Protein AF-0000000079832049 (afdb_homodimer)

Solvent-accessible surface area (backbone atoms only — not comparable to full-atom values): 5920 Å² total; per-residue (Å²): 124,71,52,60,52,65,51,69,71,36,88,48,42,68,44,86,53,54,71,68,56,52,49,61,68,40,65,83,48,61,81,48,42,58,38,32,26,48,35,90,56,92,50,85,49,44,27,29,32,40,46,62,125,72,50,61,50,63,53,68,69,34,88,49,43,69,42,86,54,51,71,68,57,52,46,61,68,38,66,83,46,61,79,48,41,60,38,34,26,49,35,90,55,91,51,84,50,45,27,29,32,40,46,59

Secondary structure (DSSP, 8-state):
--TTHHHHT-TTEEES--HHHHHHHHTTS-TT-EEEEE-SS--TTEEEEEE-/--TTHHHHT-TTEEES--HHHHHHHHTTS-TT-EEEEE-SS--TTEEEEEE-

pLDDT: mean 87.53, std 13.81, range [34.75, 96.81]

Organism: NCBI:txid1841481

InterPro domains:
  IPR000980 SH2 domain [PF00017] (12-52)
  IPR000980 SH2 domain [PS50001] (12-52)
  IPR036860 SH2 domain superfamily [G3DSA:3.30.505.10] (1-52)
  IPR036860 SH2 domain superfamily [SSF55550] (7-51)

Sequence (104 aa):
MNNNMALQDAEWYWGDISREEVNEKLRDTADGTFLVRDASTKMHGDYTLTLRMNNNMALQDAEWYWGDISREEVNEKLRDTADGTFLVRDASTKMHGDYTLTLR

Foldseek 3Di:
DCVCVVVVPDPQEDEADDPVVQCVVCVPDDFFDWHWYDDPDPDPPDIDIDGD/DCVCVVVVPDPQEDEADDPVVQCVVCVPDDFQDWHWYDDPDPDPPDIDIDGD

Structure (mmCIF, N/CA/C/O backbone):
data_AF-0000000079832049-model_v1
#
loop_
_entity.id
_entity.type
_entity.pdbx_description
1 polymer 'SH2 domain-containing protein'
#
loop_
_atom_site.group_PDB
_atom_site.id
_atom_site.type_symbol
_atom_site.label_atom_id
_atom_site.label_alt_id
_atom_site.label_comp_id
_atom_site.label_asym_id
_atom_site.label_entity_id
_atom_site.label_seq_id
_atom_site.pdbx_PDB_ins_code
_atom_site.Cartn_x
_atom_site.Cartn_y
_atom_site.Cartn_z
_atom_site.occupancy
_atom_site.B_iso_or_equiv
_atom_site.auth_seq_id
_atom_site.auth_comp_id
_atom_site.auth_asym_id
_atom_site.auth_atom_id
_atom_site.pdbx_PDB_model_num
ATOM 1 N N . MET A 1 1 ? 2.793 -19.484 8.578 1 35.94 1 MET A N 1
ATOM 2 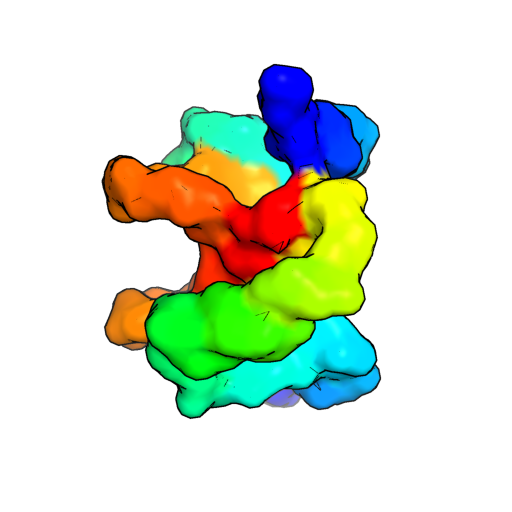C CA . MET A 1 1 ? 3.908 -18.547 8.516 1 35.94 1 MET A CA 1
ATOM 3 C C . MET A 1 1 ? 3.43 -17.156 8.102 1 35.94 1 MET A C 1
ATOM 5 O O . MET A 1 1 ? 2.74 -17.016 7.09 1 35.94 1 MET A O 1
ATOM 9 N N . ASN A 1 2 ? 3.166 -16.391 9.055 1 44.62 2 ASN A N 1
ATOM 10 C CA . ASN A 1 2 ? 2.578 -15.062 8.898 1 44.62 2 ASN A CA 1
ATOM 11 C C . ASN A 1 2 ? 3.268 -14.266 7.793 1 44.62 2 ASN A C 1
ATOM 13 O O . ASN A 1 2 ? 4.395 -13.797 7.969 1 44.62 2 ASN A O 1
ATOM 17 N N . ASN A 1 3 ? 3.23 -14.883 6.641 1 48.59 3 ASN A N 1
ATOM 18 C CA . ASN A 1 3 ? 3.85 -14.312 5.449 1 48.59 3 ASN A CA 1
ATOM 19 C C . ASN A 1 3 ? 3.904 -12.789 5.52 1 48.59 3 ASN A C 1
ATOM 21 O O . ASN A 1 3 ? 4.438 -12.141 4.617 1 48.59 3 ASN A O 1
ATOM 25 N N . ASN A 1 4 ? 3.129 -12.242 6.574 1 57.81 4 ASN A N 1
ATOM 26 C CA . ASN A 1 4 ? 3.074 -10.797 6.758 1 57.81 4 ASN A CA 1
ATOM 27 C C . ASN A 1 4 ? 4.355 -10.258 7.387 1 57.81 4 ASN A C 1
ATOM 29 O O . ASN A 1 4 ? 4.355 -9.195 8.008 1 57.81 4 ASN A O 1
ATOM 33 N N . MET A 1 5 ? 5.344 -11.211 7.492 1 60.47 5 MET A N 1
ATOM 34 C CA . MET A 1 5 ? 6.562 -10.867 8.219 1 60.47 5 MET A CA 1
ATOM 35 C C . MET A 1 5 ? 7.352 -9.789 7.492 1 60.47 5 MET A C 1
ATOM 37 O O . MET A 1 5 ? 7.875 -8.867 8.117 1 60.47 5 MET A O 1
ATOM 41 N N . ALA A 1 6 ? 7.293 -9.922 6.168 1 75.06 6 ALA A N 1
ATOM 42 C CA . ALA A 1 6 ? 8.148 -8.984 5.457 1 75.06 6 ALA A CA 1
ATOM 43 C C . ALA A 1 6 ? 7.629 -7.555 5.594 1 75.06 6 ALA A C 1
ATOM 45 O O . ALA A 1 6 ? 8.398 -6.625 5.836 1 75.06 6 ALA A O 1
ATOM 46 N N . LEU A 1 7 ? 6.363 -7.449 5.824 1 83.88 7 LEU A N 1
ATOM 47 C CA . LEU A 1 7 ? 5.793 -6.109 5.898 1 83.88 7 LEU A CA 1
ATOM 48 C C . LEU A 1 7 ? 5.902 -5.551 7.312 1 83.88 7 LEU A C 1
ATOM 50 O O . LEU A 1 7 ? 6.191 -4.363 7.496 1 83.88 7 LEU A O 1
ATOM 54 N N . GLN A 1 8 ? 5.859 -6.527 8.242 1 86.06 8 GLN A N 1
ATOM 55 C CA . GLN A 1 8 ? 5.812 -6.105 9.641 1 86.06 8 GLN A CA 1
ATOM 56 C C . GLN A 1 8 ? 7.152 -5.52 10.078 1 86.06 8 GLN A C 1
ATOM 58 O O . GLN A 1 8 ? 7.203 -4.715 11.008 1 86.06 8 GLN A O 1
ATOM 63 N N . ASP A 1 9 ? 8.172 -5.848 9.336 1 88.38 9 ASP A N 1
ATOM 64 C CA . ASP A 1 9 ? 9.508 -5.383 9.711 1 88.38 9 ASP A CA 1
ATOM 65 C C . ASP A 1 9 ? 9.891 -4.125 8.93 1 88.38 9 ASP A C 1
ATOM 67 O O . ASP A 1 9 ? 10.93 -3.514 9.195 1 88.38 9 ASP A O 1
ATOM 71 N N . ALA A 1 10 ? 9.094 -3.725 8.039 1 90.38 10 ALA A N 1
ATOM 72 C CA . ALA A 1 10 ? 9.398 -2.564 7.207 1 90.38 10 ALA A CA 1
ATOM 73 C C . ALA A 1 10 ? 9.211 -1.266 7.984 1 90.38 10 ALA A C 1
ATOM 75 O O . ALA A 1 10 ? 8.281 -1.142 8.789 1 90.38 10 ALA A O 1
ATOM 76 N N . GLU A 1 11 ? 10.023 -0.273 7.852 1 9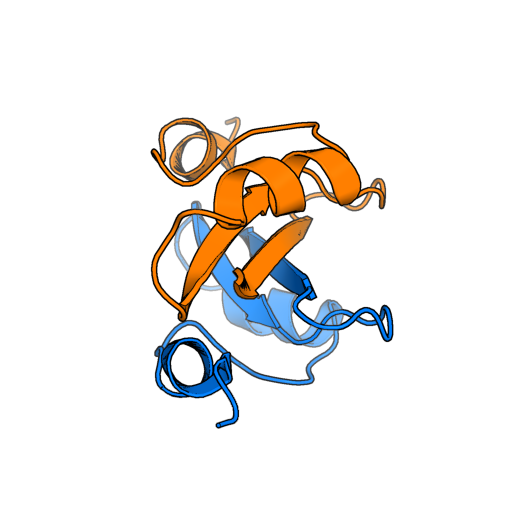1.5 11 GLU A N 1
ATOM 77 C CA . GLU A 1 11 ? 9.977 1.009 8.547 1 91.5 11 GLU A CA 1
ATOM 78 C C . GLU A 1 11 ? 8.75 1.817 8.141 1 91.5 11 GLU A C 1
ATOM 80 O O . GLU A 1 11 ? 8.266 2.65 8.906 1 91.5 11 GLU A O 1
ATOM 85 N N . TRP A 1 12 ? 8.305 1.552 6.965 1 93.12 12 TRP A N 1
ATOM 86 C CA . TRP A 1 12 ? 7.176 2.316 6.445 1 93.12 12 TRP A CA 1
ATOM 87 C C . TRP A 1 12 ? 5.852 1.667 6.832 1 93.12 12 TRP A C 1
ATOM 89 O O . TRP A 1 12 ? 4.781 2.168 6.484 1 93.12 12 TRP A O 1
ATOM 99 N N . TYR A 1 13 ? 5.871 0.518 7.539 1 95.19 13 TYR A N 1
ATOM 100 C CA . TYR A 1 13 ? 4.656 -0.133 8.016 1 95.19 13 TYR A CA 1
ATOM 101 C C . TYR A 1 13 ? 4.32 0.307 9.43 1 95.19 13 TYR A C 1
ATOM 103 O O . TYR A 1 13 ? 5.133 0.157 10.344 1 95.19 13 TYR A O 1
ATOM 111 N N . TRP A 1 14 ? 3.018 0.738 9.656 1 94.44 14 TRP A N 1
ATOM 112 C CA . TRP A 1 14 ? 2.686 1.334 10.953 1 94.44 14 TRP A CA 1
ATOM 113 C C . TRP A 1 14 ? 1.563 0.56 11.633 1 94.44 14 TRP A C 1
ATOM 115 O O . TRP A 1 14 ? 1.095 0.953 12.703 1 94.44 14 TRP A O 1
ATOM 125 N N . GLY A 1 15 ? 1.095 -0.391 10.977 1 92.38 15 GLY A N 1
ATOM 126 C CA . GLY A 1 15 ? 0.127 -1.251 11.641 1 92.38 15 GLY A CA 1
ATOM 127 C C . GLY A 1 15 ? -1.291 -0.719 11.57 1 92.38 15 GLY A C 1
ATOM 128 O O . GLY A 1 15 ? -1.725 -0.227 10.523 1 92.38 15 GLY A O 1
ATOM 129 N N . ASP A 1 16 ? -1.994 -0.892 12.688 1 93.81 16 ASP A N 1
ATOM 130 C CA . ASP A 1 16 ? -3.414 -0.553 12.727 1 93.81 16 ASP A CA 1
ATOM 131 C C . ASP A 1 16 ? -3.621 0.901 13.141 1 93.81 16 ASP A C 1
ATOM 133 O O . ASP A 1 16 ? -3.893 1.186 14.312 1 93.81 16 ASP A O 1
ATOM 137 N N . ILE A 1 17 ? -3.4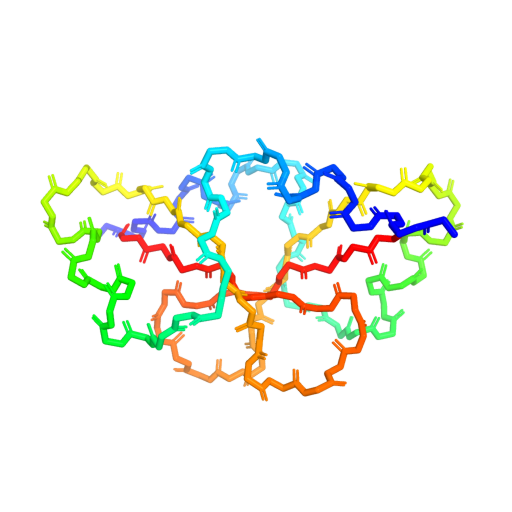98 1.769 12.273 1 94.56 17 ILE A N 1
ATOM 138 C CA . ILE A 1 17 ? -3.74 3.182 12.547 1 94.56 17 ILE A CA 1
ATOM 139 C C . ILE A 1 17 ? -4.812 3.711 11.594 1 94.56 17 ILE A C 1
ATOM 141 O O . ILE A 1 17 ? -4.996 3.176 10.5 1 94.56 17 ILE A O 1
ATOM 145 N N . SER A 1 18 ? -5.473 4.77 12 1 94.5 18 SER A N 1
ATOM 146 C CA . SER A 1 18 ? -6.543 5.352 11.203 1 94.5 18 SER A CA 1
ATOM 147 C C . SER A 1 18 ? -5.988 6.254 10.102 1 94.5 18 SER A C 1
ATOM 149 O O . SER A 1 18 ? -4.812 6.617 10.125 1 94.5 18 SER A O 1
ATOM 151 N N . ARG A 1 19 ? -6.773 6.645 9.25 1 93.5 19 ARG A N 1
ATOM 152 C CA . ARG A 1 19 ? -6.406 7.582 8.195 1 93.5 19 ARG A CA 1
ATOM 153 C C . ARG A 1 19 ? -5.941 8.914 8.773 1 93.5 19 ARG A C 1
ATOM 155 O O . ARG A 1 19 ? -4.984 9.508 8.281 1 93.5 19 ARG A O 1
ATOM 162 N N . GLU A 1 20 ? -6.668 9.328 9.797 1 95.12 20 GLU A N 1
ATOM 163 C CA . GLU A 1 20 ? -6.297 10.594 10.43 1 95.12 20 GLU A CA 1
ATOM 164 C C . GLU A 1 20 ? -4.898 10.523 11.039 1 95.12 20 GLU A C 1
ATOM 166 O O . GLU A 1 20 ? -4.094 11.438 10.859 1 95.12 20 GLU A O 1
ATOM 171 N N . GLU A 1 21 ? -4.613 9.484 11.656 1 96.31 21 GLU A N 1
ATOM 172 C CA . GLU A 1 21 ? -3.312 9.297 12.297 1 96.31 21 GLU A CA 1
ATOM 173 C C . GLU A 1 21 ? -2.195 9.227 11.258 1 96.31 21 GLU A C 1
ATOM 175 O O . GLU A 1 21 ? -1.138 9.836 11.43 1 96.31 21 GLU A O 1
ATOM 180 N N . VAL A 1 22 ? -2.375 8.492 10.188 1 96.25 22 VAL A N 1
ATOM 181 C CA . VAL A 1 22 ? -1.342 8.367 9.164 1 96.25 22 VAL A CA 1
ATOM 182 C C . VAL A 1 22 ? -1.095 9.719 8.5 1 96.25 22 VAL A C 1
ATOM 184 O O . VAL A 1 22 ? 0.048 10.07 8.203 1 96.25 22 VAL A O 1
ATOM 187 N N . ASN A 1 23 ? -2.137 10.492 8.328 1 94.75 23 ASN A N 1
ATOM 188 C CA . ASN A 1 23 ? -1.993 11.82 7.73 1 94.75 23 ASN A CA 1
ATOM 189 C C . ASN A 1 23 ? -1.168 12.75 8.617 1 94.75 23 ASN A C 1
ATOM 191 O O . ASN A 1 23 ? -0.412 13.578 8.117 1 94.75 23 ASN A O 1
ATOM 195 N N . GLU A 1 24 ? -1.408 12.578 9.891 1 96.81 24 GLU A N 1
ATOM 196 C CA . GLU A 1 24 ? -0.619 13.375 10.828 1 96.81 24 GLU A CA 1
ATOM 197 C C . GLU A 1 24 ? 0.866 13.039 10.719 1 96.81 24 GLU A C 1
ATOM 199 O O . GLU A 1 24 ? 1.712 13.93 10.734 1 96.81 24 GLU A O 1
ATOM 204 N N . LYS A 1 25 ? 1.153 11.773 10.547 1 95.44 25 LYS A N 1
ATOM 205 C CA . LYS A 1 25 ? 2.537 11.32 10.422 1 95.44 25 LYS A CA 1
ATOM 206 C C . LYS A 1 25 ? 3.154 11.797 9.109 1 95.44 25 LYS A C 1
ATOM 208 O O . LYS A 1 25 ? 4.34 12.133 9.062 1 95.44 25 LYS A O 1
ATOM 213 N N . LEU A 1 26 ? 2.354 11.898 8.125 1 95.12 26 LEU A N 1
ATOM 214 C CA . LEU A 1 26 ? 2.846 12.234 6.793 1 95.12 26 LEU A CA 1
ATOM 215 C C . LEU A 1 26 ? 2.904 13.75 6.602 1 95.12 26 LEU A C 1
ATOM 217 O O . LEU A 1 26 ? 3.578 14.234 5.691 1 95.12 26 LEU A O 1
ATOM 221 N N . ARG A 1 27 ? 2.217 14.477 7.43 1 95.75 27 ARG A N 1
ATOM 222 C CA . ARG A 1 27 ? 2.029 15.914 7.266 1 95.75 27 ARG A CA 1
ATOM 223 C C . ARG A 1 27 ? 3.369 16.641 7.195 1 95.75 27 ARG A C 1
ATOM 225 O O . ARG A 1 27 ? 3.531 17.578 6.414 1 95.75 27 ARG A O 1
ATOM 232 N N . ASP A 1 28 ? 4.383 16.188 7.832 1 94.56 28 ASP A N 1
ATOM 233 C CA . ASP A 1 28 ? 5.656 16.891 7.895 1 94.56 28 ASP A CA 1
ATOM 234 C C . ASP A 1 28 ? 6.719 16.188 7.055 1 94.56 28 ASP A C 1
ATOM 236 O O . ASP A 1 28 ? 7.918 16.391 7.25 1 94.56 28 ASP A O 1
ATOM 240 N N . THR A 1 29 ? 6.266 15.391 6.152 1 94.38 29 THR A N 1
ATOM 241 C CA . THR A 1 29 ? 7.211 14.672 5.301 1 94.38 29 THR A CA 1
ATOM 242 C C . THR A 1 29 ? 7.172 15.219 3.877 1 94.38 29 THR A C 1
ATOM 244 O O . THR A 1 29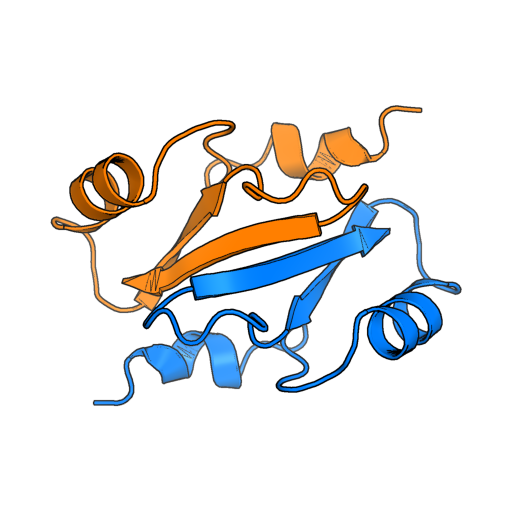 ? 6.332 16.062 3.549 1 94.38 29 THR A O 1
ATOM 247 N N . ALA A 1 30 ? 8.117 14.828 3.109 1 93 30 ALA A N 1
ATOM 248 C CA . ALA A 1 30 ? 8.188 15.273 1.719 1 93 30 ALA A CA 1
ATOM 249 C C . ALA A 1 30 ? 7.016 14.727 0.909 1 93 30 ALA A C 1
ATOM 251 O O . ALA A 1 30 ? 6.5 13.648 1.204 1 93 30 ALA A O 1
ATOM 252 N N . ASP A 1 31 ? 6.594 15.438 -0.045 1 91 31 ASP A N 1
ATOM 253 C CA . ASP A 1 31 ? 5.621 14.906 -0.995 1 91 31 ASP A CA 1
ATOM 254 C C . ASP A 1 31 ? 6.125 13.617 -1.638 1 91 31 ASP A C 1
ATOM 256 O O . ASP A 1 31 ? 7.293 13.523 -2.012 1 91 31 ASP A O 1
ATOM 260 N N . GLY A 1 32 ? 5.215 12.641 -1.652 1 89.69 32 GLY A N 1
ATOM 261 C CA . GLY A 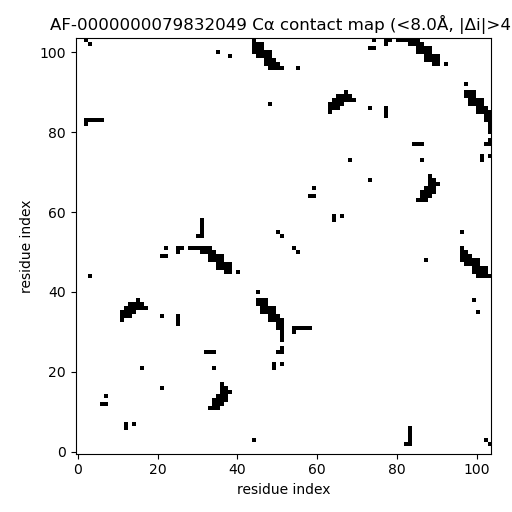1 32 ? 5.605 11.359 -2.23 1 89.69 32 GLY A CA 1
ATOM 262 C C . GLY A 1 32 ? 5.906 10.305 -1.189 1 89.69 32 GLY A C 1
ATOM 263 O O . GLY A 1 32 ? 6.113 9.133 -1.525 1 89.69 32 GLY A O 1
ATOM 264 N N . THR A 1 33 ? 5.98 10.758 0.125 1 93.19 33 THR A N 1
ATOM 265 C CA . THR A 1 33 ? 6.18 9.789 1.202 1 93.19 33 THR A CA 1
ATOM 266 C C . THR A 1 33 ? 4.922 8.953 1.414 1 93.19 33 THR A C 1
ATOM 268 O O . THR A 1 33 ? 3.803 9.453 1.294 1 93.19 33 THR A O 1
ATOM 271 N N . PHE A 1 34 ? 5.195 7.68 1.671 1 94.38 34 PHE A N 1
ATOM 272 C CA . PHE A 1 34 ? 4.039 6.824 1.912 1 94.38 34 PHE A CA 1
ATOM 273 C C . PHE A 1 34 ? 4.258 5.953 3.145 1 94.38 34 PHE A C 1
ATOM 275 O O . PHE A 1 34 ? 5.398 5.652 3.502 1 94.38 34 PHE A O 1
ATOM 282 N N . LEU A 1 35 ? 3.217 5.59 3.748 1 95.12 35 LEU A N 1
ATOM 283 C CA . LEU A 1 35 ? 3.178 4.621 4.84 1 95.12 35 LEU A CA 1
ATOM 284 C C . LEU A 1 35 ? 2.133 3.545 4.57 1 95.12 35 LEU A C 1
ATOM 286 O O . LEU A 1 35 ? 1.174 3.773 3.83 1 95.12 35 LEU A O 1
ATOM 290 N N . VAL A 1 36 ? 2.363 2.426 5.16 1 95.69 36 VAL A N 1
ATOM 291 C CA . VAL A 1 36 ? 1.427 1.314 5.035 1 95.69 36 VAL A CA 1
ATOM 292 C C . VAL A 1 36 ? 0.771 1.035 6.387 1 95.69 36 VAL A C 1
ATOM 294 O O . VAL A 1 36 ? 1.442 1.039 7.418 1 95.69 36 VAL A O 1
ATOM 297 N N . ARG A 1 37 ? -0.628 0.843 6.324 1 96 37 ARG A N 1
ATOM 298 C CA . ARG A 1 37 ? -1.406 0.537 7.523 1 96 37 ARG A CA 1
ATOM 299 C C . ARG A 1 37 ? -2.395 -0.594 7.258 1 96 37 ARG A C 1
ATOM 301 O O . ARG A 1 37 ? -2.656 -0.94 6.105 1 96 37 ARG A O 1
ATOM 308 N N . ASP A 1 38 ? -2.877 -1.15 8.281 1 94.5 38 ASP A N 1
ATOM 309 C CA . ASP A 1 38 ? -3.875 -2.203 8.117 1 94.5 38 ASP A CA 1
ATOM 310 C C . ASP A 1 38 ? -5.117 -1.672 7.406 1 94.5 38 ASP A C 1
ATOM 312 O O . ASP A 1 38 ? -5.594 -0.578 7.711 1 94.5 38 ASP A O 1
ATOM 316 N N . ALA A 1 39 ? -5.496 -2.416 6.402 1 91.12 39 ALA A N 1
ATOM 317 C CA . ALA A 1 39 ? -6.766 -2.061 5.777 1 91.12 39 ALA A CA 1
ATOM 318 C C . ALA A 1 39 ? -7.922 -2.191 6.77 1 91.12 39 ALA A C 1
ATOM 320 O O . ALA A 1 39 ? -7.918 -3.082 7.621 1 91.12 39 ALA A O 1
ATOM 321 N N . SER A 1 40 ? -8.805 -1.25 6.621 1 85.56 40 SER A N 1
ATOM 322 C CA . SER A 1 40 ? -9.992 -1.345 7.457 1 85.56 40 SER A CA 1
ATOM 323 C C . SER A 1 40 ? -10.883 -2.502 7.02 1 85.56 40 SER A C 1
ATOM 325 O O . SER A 1 40 ? -11.695 -3 7.805 1 85.56 40 SER A O 1
ATOM 327 N N . THR A 1 41 ? -10.5 -2.785 5.797 1 77.06 41 THR A N 1
ATOM 328 C CA . THR A 1 41 ? -11.242 -3.939 5.305 1 77.06 41 THR A CA 1
ATOM 329 C C . THR A 1 41 ? -10.641 -5.238 5.84 1 77.06 41 THR A C 1
ATOM 331 O O . THR A 1 41 ? -9.453 -5.293 6.156 1 77.06 41 THR A O 1
ATOM 334 N N . LYS A 1 42 ? -11.352 -6.18 6.383 1 76 42 LYS A N 1
ATOM 335 C CA . LYS A 1 42 ? -10.922 -7.441 6.977 1 76 42 LYS A CA 1
ATOM 336 C C . LYS A 1 42 ? -10.508 -8.445 5.902 1 76 42 LYS A C 1
ATOM 338 O O . LYS A 1 42 ? -10.5 -9.656 6.145 1 76 42 LYS A O 1
ATOM 343 N N . MET A 1 43 ? -9.945 -7.844 4.684 1 81.75 43 MET A N 1
ATOM 344 C CA . MET A 1 43 ? -9.508 -8.773 3.646 1 81.75 43 MET A CA 1
ATOM 345 C C . MET A 1 43 ? -8.07 -9.227 3.885 1 81.75 43 MET A C 1
ATOM 347 O O . MET A 1 43 ? -7.188 -8.406 4.113 1 81.75 43 MET A O 1
ATOM 351 N N . HIS A 1 44 ? -7.918 -10.43 3.85 1 85.25 44 HIS A N 1
ATOM 352 C CA . HIS A 1 44 ? -6.602 -11 4.102 1 85.25 44 HIS A CA 1
ATOM 353 C C . HIS A 1 44 ? -5.602 -10.578 3.029 1 85.25 44 HIS A C 1
ATOM 355 O O . HIS A 1 44 ? -5.895 -10.664 1.835 1 85.25 44 HIS A O 1
ATOM 361 N N . GLY A 1 45 ? -4.449 -10.109 3.439 1 88.94 45 GLY A N 1
ATOM 362 C CA . GLY A 1 45 ? -3.375 -9.797 2.508 1 88.94 45 GLY A CA 1
ATOM 363 C C . GLY A 1 45 ? -3.451 -8.383 1.963 1 88.94 45 GLY A C 1
ATOM 364 O O . GLY A 1 45 ? -2.566 -7.953 1.224 1 88.94 45 GLY A O 1
ATOM 365 N N . ASP A 1 46 ? -4.551 -7.723 2.305 1 92 46 ASP A N 1
ATOM 366 C CA . ASP A 1 46 ? -4.699 -6.344 1.845 1 92 46 ASP A CA 1
ATOM 367 C C . ASP A 1 46 ? -4.309 -5.355 2.939 1 92 46 ASP A C 1
ATOM 369 O O . ASP A 1 46 ? -4.66 -5.543 4.105 1 92 46 ASP A O 1
ATOM 373 N N . TYR A 1 47 ? -3.559 -4.293 2.523 1 94.69 47 TYR A N 1
ATOM 374 C CA . TYR A 1 47 ? -3.154 -3.16 3.35 1 94.69 47 TYR A CA 1
ATOM 375 C C . TYR A 1 47 ? -3.475 -1.841 2.658 1 94.69 47 TYR A C 1
ATOM 377 O O . TYR A 1 47 ? -3.822 -1.82 1.476 1 94.69 47 TYR A O 1
ATOM 385 N N . THR A 1 48 ? -3.461 -0.835 3.449 1 95.25 48 THR A N 1
ATOM 386 C CA . THR A 1 48 ? -3.658 0.485 2.861 1 95.25 48 THR A CA 1
ATOM 387 C C . THR A 1 48 ? -2.338 1.246 2.783 1 95.25 48 THR A C 1
ATOM 389 O O . THR A 1 48 ? -1.614 1.347 3.777 1 95.25 48 THR A O 1
ATOM 392 N N . LEU A 1 49 ? -1.949 1.604 1.601 1 95.25 49 LEU A N 1
ATOM 393 C CA . LEU A 1 49 ? -0.831 2.516 1.389 1 95.25 49 LEU A CA 1
ATOM 394 C C . LEU A 1 49 ? -1.319 3.955 1.262 1 95.25 49 LEU A C 1
ATOM 396 O O . LEU A 1 49 ? -2.16 4.258 0.411 1 95.25 49 LEU A O 1
ATOM 400 N N . THR A 1 50 ? -0.857 4.781 2.166 1 94.81 50 THR A N 1
ATOM 401 C CA . THR A 1 50 ? -1.253 6.184 2.145 1 94.81 50 THR A CA 1
ATOM 402 C C . THR A 1 50 ? -0.084 7.07 1.719 1 94.81 50 THR A C 1
ATOM 404 O O . THR A 1 50 ? 0.979 7.047 2.342 1 94.81 50 THR A O 1
ATOM 407 N N . LEU A 1 51 ? -0.363 7.867 0.716 1 94 51 LEU A N 1
ATOM 408 C CA . LEU A 1 51 ? 0.643 8.742 0.13 1 94 51 LEU A CA 1
ATOM 409 C C . LEU A 1 51 ? 0.401 10.195 0.538 1 94 51 LEU A C 1
ATOM 411 O O . LEU A 1 51 ? -0.742 10.656 0.547 1 94 51 LEU A O 1
ATOM 415 N N . ARG A 1 52 ? 1.572 10.797 0.903 1 91.19 52 ARG A N 1
ATOM 416 C CA . ARG A 1 52 ? 1.489 12.242 1.075 1 91.19 52 ARG A CA 1
ATOM 417 C C . ARG A 1 52 ? 1.617 12.961 -0.264 1 91.19 52 ARG A C 1
ATOM 419 O O . ARG A 1 52 ? 2.461 12.602 -1.088 1 91.19 52 ARG A O 1
ATOM 426 N N . MET B 1 1 ? 0.466 19.172 -8.844 1 34.75 1 MET B N 1
ATOM 427 C CA . MET B 1 1 ? 1.625 18.297 -9.016 1 34.75 1 MET B CA 1
ATOM 428 C C . MET B 1 1 ? 1.301 16.859 -8.594 1 34.75 1 MET B C 1
ATOM 430 O O . MET B 1 1 ? 0.804 16.641 -7.492 1 34.75 1 MET B O 1
ATOM 434 N N . ASN B 1 2 ? 0.906 16.094 -9.531 1 43.84 2 ASN B N 1
ATOM 435 C CA . ASN B 1 2 ? 0.408 14.734 -9.383 1 43.84 2 ASN B CA 1
ATOM 436 C C . ASN B 1 2 ? 1.312 13.914 -8.469 1 43.84 2 ASN B C 1
ATOM 438 O O . ASN B 1 2 ? 2.385 13.469 -8.891 1 43.84 2 ASN B O 1
ATOM 442 N N . ASN B 1 3 ? 1.575 14.5 -7.332 1 48.25 3 ASN B N 1
ATOM 443 C CA . ASN B 1 3 ? 2.439 13.883 -6.328 1 48.25 3 ASN B CA 1
ATOM 444 C C . ASN B 1 3 ? 2.428 12.359 -6.438 1 48.25 3 ASN B C 1
ATOM 446 O O . ASN B 1 3 ? 3.184 11.68 -5.742 1 48.25 3 ASN B O 1
ATOM 450 N N . ASN B 1 4 ? 1.362 11.844 -7.219 1 56.88 4 ASN B N 1
ATOM 451 C CA . ASN B 1 4 ? 1.217 10.406 -7.391 1 56.88 4 ASN B CA 1
ATOM 452 C C . ASN B 1 4 ? 2.287 9.836 -8.32 1 56.88 4 ASN B C 1
ATOM 454 O O . ASN B 1 4 ? 2.092 8.781 -8.93 1 56.88 4 ASN B O 1
ATOM 458 N N . MET B 1 5 ? 3.227 10.758 -8.664 1 59.88 5 MET B N 1
ATOM 459 C CA . MET B 1 5 ? 4.215 10.398 -9.672 1 59.88 5 MET B CA 1
ATOM 460 C C . MET B 1 5 ? 5.137 9.289 -9.164 1 59.88 5 MET B C 1
ATOM 462 O O . MET B 1 5 ? 5.461 8.359 -9.898 1 59.88 5 MET B O 1
ATOM 466 N N . ALA B 1 6 ? 5.438 9.461 -7.883 1 74.75 6 ALA B N 1
ATOM 467 C CA . ALA B 1 6 ? 6.438 8.5 -7.414 1 74.75 6 ALA B CA 1
ATOM 468 C C . ALA B 1 6 ? 5.875 7.082 -7.402 1 74.75 6 ALA B C 1
ATOM 470 O O . ALA B 1 6 ? 6.535 6.145 -7.855 1 74.75 6 ALA B O 1
ATOM 471 N N . LEU B 1 7 ? 4.59 6.973 -7.273 1 84 7 LEU B N 1
ATOM 472 C CA . LEU B 1 7 ? 4 5.645 -7.184 1 84 7 LEU B CA 1
ATOM 473 C C . LEU B 1 7 ? 3.715 5.082 -8.57 1 84 7 LEU B C 1
ATOM 475 O O . LEU B 1 7 ? 3.941 3.895 -8.82 1 84 7 LEU B O 1
ATOM 479 N N . GLN B 1 8 ? 3.436 6.055 -9.453 1 86 8 GLN B N 1
ATOM 480 C CA . GLN B 1 8 ? 3.01 5.633 -10.781 1 86 8 GLN B CA 1
ATOM 481 C C . GLN B 1 8 ? 4.176 5.047 -11.57 1 86 8 GLN B C 1
ATOM 483 O O . GLN B 1 8 ? 3.971 4.246 -12.492 1 86 8 GLN B O 1
ATOM 488 N N . ASP B 1 9 ? 5.367 5.371 -11.141 1 88.12 9 ASP B N 1
ATOM 489 C CA . ASP B 1 9 ? 6.547 4.906 -11.867 1 88.12 9 ASP B CA 1
ATOM 490 C C . ASP B 1 9 ? 7.125 3.646 -11.219 1 88.12 9 ASP B C 1
ATOM 492 O O . ASP B 1 9 ? 8.055 3.039 -11.758 1 88.12 9 ASP B O 1
ATOM 496 N N . ALA B 1 10 ? 6.594 3.252 -10.164 1 90.12 10 ALA B N 1
ATOM 497 C CA . ALA B 1 10 ? 7.113 2.094 -9.438 1 90.12 10 ALA B CA 1
ATOM 498 C C . ALA B 1 10 ? 6.73 0.794 -10.141 1 90.12 10 ALA B C 1
ATOM 500 O O . ALA B 1 10 ? 5.625 0.669 -10.672 1 90.12 10 ALA B O 1
ATOM 501 N N . GLU B 1 11 ? 7.539 -0.185 -10.227 1 91.38 11 GLU B N 1
ATOM 502 C CA . GLU B 1 11 ? 7.312 -1.468 -10.883 1 91.38 11 GLU B CA 1
ATOM 503 C C . GLU B 1 11 ? 6.242 -2.281 -10.156 1 91.38 11 GLU B C 1
ATOM 505 O O . GLU B 1 11 ? 5.574 -3.121 -10.766 1 91.38 11 GLU B O 1
ATOM 510 N N . TRP B 1 12 ? 6.133 -2.027 -8.914 1 92.94 12 TRP B N 1
ATOM 511 C CA . TRP B 1 12 ? 5.188 -2.797 -8.109 1 92.94 12 TRP B CA 1
ATOM 512 C C . TRP B 1 12 ? 3.805 -2.158 -8.133 1 92.94 12 TRP B C 1
ATOM 514 O O . TRP B 1 12 ? 2.867 -2.668 -7.516 1 92.94 12 TRP B O 1
ATOM 524 N N . TYR B 1 13 ? 3.639 -0.989 -8.805 1 95.19 13 TYR B N 1
ATOM 525 C CA . TYR B 1 13 ? 2.336 -0.347 -8.938 1 95.19 13 TYR B CA 1
ATOM 526 C C . TYR B 1 13 ? 1.639 -0.786 -10.219 1 95.19 13 TYR B C 1
ATOM 528 O O . TYR B 1 13 ? 2.182 -0.625 -11.312 1 95.19 13 TYR B O 1
ATOM 536 N N . TRP B 1 14 ? 0.316 -1.234 -10.102 1 94.25 14 TRP B N 1
ATOM 537 C CA . TRP B 1 14 ? -0.337 -1.833 -11.258 1 94.25 14 TRP B CA 1
ATOM 538 C C . TRP B 1 14 ? -1.608 -1.071 -11.625 1 94.25 14 TRP B C 1
ATOM 540 O O . TRP B 1 14 ? -2.34 -1.47 -12.531 1 94.25 14 TRP B O 1
ATOM 550 N N . GLY B 1 15 ? -1.895 -0.139 -10.852 1 92.31 15 GLY B N 1
ATOM 551 C CA . GLY B 1 15 ? -3.004 0.717 -11.234 1 92.31 15 GLY B CA 1
ATOM 552 C C . GLY B 1 15 ? -4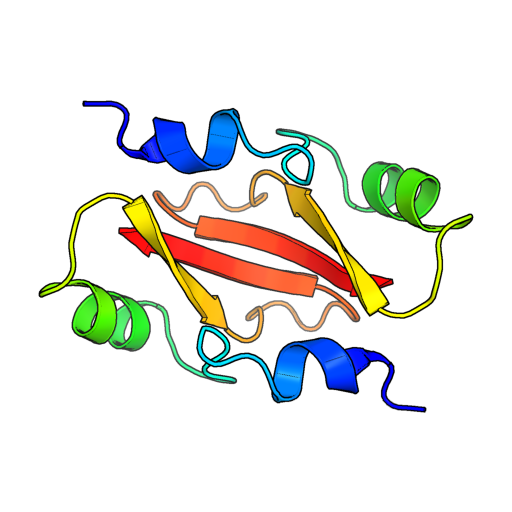.352 0.186 -10.789 1 92.31 15 GLY B C 1
ATOM 553 O O . GLY B 1 15 ? -4.488 -0.314 -9.672 1 92.31 15 GLY B O 1
ATOM 554 N N . ASP B 1 16 ? -5.328 0.353 -11.68 1 93.88 16 ASP B N 1
ATOM 555 C CA . ASP B 1 16 ? -6.703 0.014 -11.336 1 93.88 16 ASP B CA 1
ATOM 556 C C . ASP B 1 16 ? -7.016 -1.441 -11.68 1 93.88 16 ASP B C 1
ATOM 558 O O . ASP B 1 16 ? -7.586 -1.728 -12.734 1 93.88 16 ASP B O 1
ATOM 562 N N . ILE B 1 17 ? -6.676 -2.32 -10.867 1 94.62 17 ILE B N 1
ATOM 563 C CA . ILE B 1 17 ? -6.973 -3.736 -11.062 1 94.62 17 ILE B CA 1
ATOM 564 C C . ILE B 1 17 ? -7.738 -4.273 -9.852 1 94.62 17 ILE B C 1
ATOM 566 O O . ILE B 1 17 ? -7.629 -3.732 -8.75 1 94.62 17 ILE B O 1
ATOM 570 N N . SER B 1 18 ? -8.469 -5.336 -10.062 1 94.5 18 SER B N 1
ATOM 571 C CA . SER B 1 18 ? -9.281 -5.918 -9 1 94.5 18 SER B CA 1
ATOM 572 C C . SER B 1 18 ? -8.453 -6.82 -8.094 1 94.5 18 SER B C 1
ATOM 574 O O . SER B 1 18 ? -7.328 -7.191 -8.445 1 94.5 18 SER B O 1
ATOM 576 N N . ARG B 1 19 ? -8.969 -7.195 -7.059 1 93.5 19 ARG B N 1
ATOM 577 C CA . ARG B 1 19 ? -8.336 -8.125 -6.133 1 93.5 19 ARG B CA 1
ATOM 578 C C . ARG B 1 19 ? -8.039 -9.461 -6.812 1 93.5 19 ARG B C 1
ATOM 580 O O . ARG B 1 19 ? -6.984 -10.055 -6.59 1 93.5 19 ARG B O 1
ATOM 587 N N . GLU B 1 20 ? -9.016 -9.875 -7.613 1 95 20 GLU B N 1
ATOM 588 C CA . GLU B 1 20 ? -8.828 -11.141 -8.32 1 95 20 GLU B CA 1
ATOM 589 C C . GLU B 1 20 ? -7.645 -11.062 -9.281 1 95 20 GLU B C 1
ATOM 591 O O . GLU B 1 20 ? -6.816 -11.977 -9.328 1 95 20 GLU B O 1
ATOM 596 N N . GLU B 1 21 ? -7.559 -10.023 -9.969 1 96.25 21 GLU B N 1
ATOM 597 C CA . GLU B 1 21 ? -6.477 -9.844 -10.93 1 96.25 21 GLU B CA 1
ATOM 598 C C . GLU B 1 21 ? -5.121 -9.766 -10.234 1 96.25 21 GLU B C 1
ATOM 600 O O . GLU B 1 21 ? -4.148 -10.367 -10.688 1 96.25 21 GLU B O 1
ATOM 605 N N . VAL B 1 22 ? -4.996 -9.031 -9.156 1 96.12 22 VAL B N 1
ATOM 606 C CA . VAL B 1 22 ? -3.727 -8.898 -8.445 1 96.12 22 VAL B CA 1
ATOM 607 C C . VAL B 1 22 ? -3.307 -10.258 -7.887 1 96.12 22 VAL B C 1
ATOM 609 O O . VAL B 1 22 ? -2.125 -10.609 -7.91 1 96.12 22 VAL B O 1
ATOM 612 N N . ASN B 1 23 ? -4.27 -11.031 -7.414 1 94.62 23 ASN B N 1
ATOM 613 C CA . ASN B 1 23 ? -3.963 -12.352 -6.879 1 94.62 23 ASN B CA 1
ATOM 614 C C . ASN B 1 23 ? -3.404 -13.273 -7.953 1 94.62 23 ASN B C 1
ATOM 616 O O . ASN B 1 23 ? -2.539 -14.109 -7.676 1 94.62 23 ASN B O 1
ATOM 620 N N . GLU B 1 24 ? -3.99 -13.102 -9.125 1 96.62 24 GLU B N 1
ATOM 621 C CA . GLU B 1 24 ? -3.48 -13.891 -10.242 1 96.62 24 GLU B CA 1
ATOM 622 C C . GLU B 1 24 ? -2.023 -13.555 -10.539 1 96.62 24 GLU B C 1
ATOM 624 O O . GLU B 1 24 ? -1.211 -14.445 -10.789 1 96.62 24 GLU B O 1
ATOM 629 N N . LYS B 1 25 ? -1.711 -12.281 -10.438 1 95.44 25 LYS B N 1
ATOM 630 C CA . LYS B 1 25 ? -0.348 -11.828 -10.695 1 95.44 25 LYS B CA 1
ATOM 631 C C . LYS B 1 25 ? 0.605 -12.297 -9.602 1 95.44 25 LYS B C 1
ATOM 633 O O . LYS B 1 25 ? 1.759 -12.633 -9.875 1 95.44 25 LYS B O 1
ATOM 638 N N . LEU B 1 26 ? 0.101 -12.406 -8.445 1 94.81 26 LEU B N 1
ATOM 639 C CA . LEU B 1 26 ? 0.941 -12.734 -7.297 1 94.81 26 LEU B CA 1
ATOM 640 C C . LEU B 1 26 ? 1.054 -14.25 -7.129 1 94.81 26 LEU B C 1
ATOM 642 O O . LEU B 1 26 ? 1.95 -14.734 -6.438 1 94.81 26 LEU B O 1
ATOM 646 N N . ARG B 1 27 ? 0.165 -14.984 -7.738 1 95.69 27 ARG B N 1
ATOM 647 C CA . ARG B 1 27 ? 0.037 -16.422 -7.535 1 95.69 27 ARG B CA 1
ATOM 648 C C . ARG B 1 27 ? 1.35 -17.141 -7.836 1 95.69 27 ARG B C 1
ATOM 650 O O . ARG B 1 27 ? 1.72 -18.094 -7.141 1 95.69 27 ARG B O 1
ATOM 657 N N . ASP B 1 28 ? 2.145 -16.672 -8.711 1 94.38 28 ASP B N 1
ATOM 658 C CA . ASP B 1 28 ? 3.359 -17.375 -9.117 1 94.38 28 ASP B CA 1
ATOM 659 C C . ASP B 1 28 ? 4.605 -16.656 -8.594 1 94.38 28 ASP B C 1
ATOM 661 O O . ASP B 1 28 ? 5.703 -16.859 -9.125 1 94.38 28 ASP B O 1
ATOM 665 N N . THR B 1 29 ? 4.426 -15.891 -7.602 1 94.56 29 THR B N 1
ATOM 666 C CA . THR B 1 29 ? 5.562 -15.172 -7.035 1 94.56 29 THR B CA 1
ATOM 667 C C . THR B 1 29 ? 5.91 -15.711 -5.652 1 94.56 29 THR B C 1
ATOM 669 O O . THR B 1 29 ? 5.191 -16.547 -5.109 1 94.56 29 THR B O 1
ATOM 672 N N . ALA B 1 30 ? 7.008 -15.305 -5.168 1 93.06 30 ALA B N 1
ATOM 673 C CA . ALA B 1 30 ? 7.449 -15.75 -3.848 1 93.06 30 ALA B CA 1
ATOM 674 C C . ALA B 1 30 ? 6.531 -15.211 -2.754 1 93.06 30 ALA B C 1
ATOM 676 O O . ALA B 1 30 ? 5.957 -14.125 -2.895 1 93.06 30 ALA B O 1
ATOM 677 N N . ASP B 1 31 ? 6.418 -15.898 -1.71 1 90.69 31 ASP B N 1
ATOM 678 C CA . ASP B 1 31 ? 5.727 -15.375 -0.534 1 90.69 31 ASP B CA 1
ATOM 679 C C . ASP B 1 31 ? 6.379 -14.086 -0.047 1 90.69 31 ASP B C 1
ATOM 681 O O . ASP B 1 31 ? 7.605 -13.977 0.003 1 90.69 31 ASP B O 1
ATOM 685 N N . GLY B 1 32 ? 5.484 -13.117 0.212 1 89.81 32 GLY B N 1
ATOM 686 C CA . GLY B 1 32 ? 6.012 -11.836 0.665 1 89.81 32 GLY B CA 1
ATOM 687 C C . GLY B 1 32 ? 6.023 -10.773 -0.421 1 89.81 32 GLY B C 1
ATOM 688 O O . GLY B 1 32 ? 6.301 -9.609 -0.151 1 89.81 32 GLY B O 1
ATOM 689 N N . THR B 1 33 ? 5.762 -11.242 -1.7 1 93.12 33 THR B N 1
ATOM 690 C CA . THR B 1 33 ? 5.656 -10.281 -2.793 1 93.12 33 THR B CA 1
ATOM 691 C C . THR B 1 33 ? 4.391 -9.445 -2.658 1 93.12 33 THR B C 1
ATOM 693 O O . THR B 1 33 ? 3.346 -9.953 -2.242 1 93.12 33 THR B O 1
ATOM 696 N N . PHE B 1 34 ? 4.578 -8.188 -2.984 1 94.31 34 PHE B N 1
ATOM 697 C CA . PHE B 1 34 ? 3.396 -7.336 -2.904 1 94.31 34 PHE B CA 1
ATOM 698 C C . PHE B 1 34 ? 3.275 -6.457 -4.145 1 94.31 34 PHE B C 1
ATOM 700 O O . PHE B 1 34 ? 4.277 -6.152 -4.797 1 94.31 34 PHE B O 1
ATOM 707 N N . LEU B 1 35 ? 2.094 -6.07 -4.445 1 94.94 35 LEU B N 1
ATOM 708 C CA . LEU B 1 35 ? 1.763 -5.102 -5.48 1 94.94 35 LEU B CA 1
ATOM 709 C C . LEU B 1 35 ? 0.826 -4.023 -4.941 1 94.94 35 LEU B C 1
ATOM 711 O O . LEU B 1 35 ? 0.102 -4.258 -3.971 1 94.94 35 LEU B O 1
ATOM 715 N N . VAL B 1 36 ? 0.906 -2.92 -5.578 1 95.62 36 VAL B N 1
ATOM 716 C CA . VAL B 1 36 ? 0.029 -1.814 -5.207 1 95.62 36 VAL B CA 1
ATOM 717 C C . VAL B 1 36 ? -0.966 -1.544 -6.336 1 95.62 36 VAL B C 1
ATOM 719 O O . VAL B 1 36 ? -0.597 -1.547 -7.512 1 95.62 36 VAL B O 1
ATOM 722 N N . ARG B 1 37 ? -2.305 -1.354 -5.891 1 96.06 37 ARG B N 1
ATOM 723 C CA . ARG B 1 37 ? -3.377 -1.056 -6.832 1 96.06 37 ARG B CA 1
ATOM 724 C C . ARG B 1 37 ? -4.266 0.069 -6.312 1 96.06 37 ARG B C 1
ATOM 726 O O . ARG B 1 37 ? -4.211 0.414 -5.133 1 96.06 37 ARG B O 1
ATOM 733 N N . ASP B 1 38 ? -4.996 0.606 -7.18 1 94.56 38 ASP B N 1
ATOM 734 C CA . ASP B 1 38 ? -5.922 1.652 -6.75 1 94.56 38 ASP B CA 1
ATOM 735 C C . ASP B 1 38 ? -6.922 1.115 -5.727 1 94.56 38 ASP B C 1
ATOM 737 O O . ASP B 1 38 ? -7.453 0.017 -5.895 1 94.56 38 ASP B O 1
ATOM 741 N N . ALA B 1 39 ? -7.027 1.863 -4.664 1 91.19 39 ALA B N 1
ATOM 742 C CA . ALA B 1 39 ? -8.086 1.502 -3.727 1 91.19 39 ALA B CA 1
ATOM 743 C C . ALA B 1 39 ? -9.461 1.619 -4.379 1 91.19 39 ALA B C 1
ATOM 745 O O . ALA B 1 39 ? -9.688 2.506 -5.207 1 91.19 39 ALA B O 1
ATOM 746 N N . SER B 1 40 ? -10.242 0.666 -3.973 1 85.81 40 SER B N 1
ATOM 747 C CA . SER B 1 40 ? -11.609 0.736 -4.477 1 85.81 40 SER B CA 1
ATOM 748 C C . SER B 1 40 ? -12.375 1.896 -3.846 1 85.81 40 SER B C 1
ATOM 750 O O . SER B 1 40 ? -13.352 2.381 -4.414 1 85.81 40 SER B O 1
ATOM 752 N N . THR B 1 41 ? -11.641 2.258 -2.805 1 77.62 41 THR B N 1
ATOM 753 C CA . THR B 1 41 ? -12.258 3.408 -2.15 1 77.62 41 THR B CA 1
ATOM 754 C C . THR B 1 41 ? -11.805 4.711 -2.805 1 77.62 41 THR B C 1
ATOM 756 O O . THR B 1 41 ? -10.711 4.777 -3.371 1 77.62 41 THR B O 1
ATOM 759 N N . LYS B 1 42 ? -12.633 5.625 -3.094 1 75.31 42 LYS B N 1
ATOM 760 C CA . LYS B 1 42 ? -12.367 6.887 -3.781 1 75.31 42 LYS B CA 1
ATOM 761 C C . LYS B 1 42 ? -11.688 7.887 -2.848 1 75.3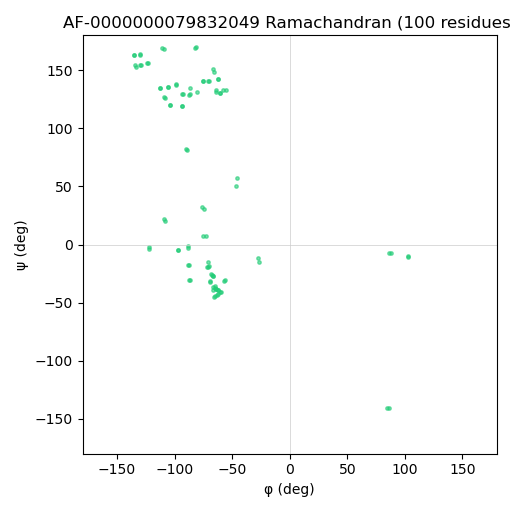1 42 LYS B C 1
ATOM 763 O O . LYS B 1 42 ? -11.75 9.102 -3.076 1 75.31 42 LYS B O 1
ATOM 768 N N . MET B 1 43 ? -10.844 7.273 -1.878 1 82.12 43 MET B N 1
ATOM 769 C CA . MET B 1 43 ? -10.164 8.203 -0.983 1 82.12 43 MET B CA 1
ATOM 770 C C . MET B 1 43 ? -8.836 8.672 -1.584 1 82.12 43 MET B C 1
ATOM 772 O O . MET B 1 43 ? -8.023 7.852 -2.014 1 82.12 43 MET B O 1
ATOM 776 N N . HIS B 1 44 ? -8.695 9.867 -1.594 1 85.5 44 HIS B N 1
ATOM 777 C CA . HIS B 1 44 ? -7.496 10.445 -2.182 1 85.5 44 HIS B CA 1
ATOM 778 C C . HIS B 1 44 ? -6.25 10.031 -1.405 1 85.5 44 HIS B C 1
ATOM 780 O O . HIS B 1 44 ? -6.223 10.117 -0.175 1 85.5 44 HIS B O 1
ATOM 786 N N . GLY B 1 45 ? -5.223 9.602 -2.092 1 89.25 45 GLY B N 1
ATOM 787 C CA . GLY B 1 45 ? -3.941 9.297 -1.476 1 89.25 45 GLY B CA 1
ATOM 788 C C . GLY B 1 45 ? -3.857 7.887 -0.934 1 89.25 45 GLY B C 1
ATOM 789 O O . GLY B 1 45 ? -2.799 7.449 -0.477 1 89.25 45 GLY B O 1
ATOM 790 N N . ASP B 1 46 ? -5.004 7.195 -0.953 1 92.25 46 ASP B N 1
ATOM 791 C CA . ASP B 1 46 ? -5.012 5.816 -0.473 1 92.25 46 ASP B CA 1
ATOM 792 C C . ASP B 1 46 ? -4.934 4.832 -1.637 1 92.25 46 ASP B C 1
ATOM 794 O O . ASP B 1 46 ? -5.594 5.02 -2.662 1 92.25 46 ASP B O 1
ATOM 798 N N . TYR B 1 47 ? -4.109 3.779 -1.452 1 94.75 47 TYR B N 1
ATOM 799 C CA . TYR B 1 47 ? -3.945 2.646 -2.357 1 94.75 47 TYR B CA 1
ATOM 800 C C . TYR B 1 47 ? -4.059 1.326 -1.606 1 94.75 47 TYR B C 1
ATOM 802 O O . TYR B 1 47 ? -4.07 1.305 -0.373 1 94.75 47 TYR B O 1
ATOM 810 N N . THR B 1 48 ? -4.254 0.308 -2.363 1 95.31 48 THR B N 1
ATOM 811 C CA . THR B 1 48 ? -4.281 -1.014 -1.747 1 95.31 48 THR B CA 1
ATOM 812 C C . THR B 1 48 ? -2.984 -1.768 -2.027 1 95.31 48 THR B C 1
ATOM 814 O O . THR B 1 48 ? -2.551 -1.863 -3.178 1 95.31 48 THR B O 1
ATOM 817 N N . LEU B 1 49 ? -2.297 -2.117 -0.985 1 95.25 49 LEU B N 1
ATOM 818 C CA . LEU B 1 49 ? -1.16 -3.027 -1.086 1 95.25 49 LEU B CA 1
ATOM 819 C C . LEU B 1 49 ? -1.594 -4.469 -0.833 1 95.25 49 LEU B C 1
ATOM 821 O O . LEU B 1 49 ? -2.166 -4.773 0.216 1 95.25 49 LEU B O 1
ATOM 825 N N . THR B 1 50 ? -1.395 -5.293 -1.825 1 94.75 50 THR B N 1
ATOM 826 C CA . THR B 1 50 ? -1.765 -6.699 -1.705 1 94.75 50 THR B CA 1
ATOM 827 C C . THR B 1 50 ? -0.522 -7.578 -1.606 1 94.75 50 THR B C 1
ATOM 829 O O . THR B 1 50 ? 0.336 -7.555 -2.49 1 94.75 50 THR B O 1
ATOM 832 N N . LEU B 1 51 ? -0.529 -8.359 -0.56 1 93.88 51 LEU B N 1
ATOM 833 C CA . LEU B 1 51 ? 0.602 -9.227 -0.262 1 93.88 51 LEU B CA 1
ATOM 834 C C . LEU B 1 51 ? 0.271 -10.68 -0.592 1 93.88 51 LEU B C 1
ATOM 836 O O . LEU B 1 51 ? -0.829 -11.156 -0.296 1 93.88 51 LEU B O 1
ATOM 840 N N . ARG B 1 52 ? 1.295 -11.273 -1.247 1 91.31 52 ARG B N 1
ATOM 841 C CA . ARG B 1 52 ? 1.182 -12.719 -1.392 1 91.31 52 ARG B CA 1
ATOM 842 C C . ARG B 1 52 ? 1.685 -13.438 -0.143 1 91.31 52 ARG B C 1
ATOM 844 O O . ARG B 1 52 ? 2.73 -13.078 0.405 1 91.31 52 ARG B O 1
#

Radius of gyration: 13.05 Å; Cα contacts (8 Å, |Δi|>4): 172; chains: 2; bounding box: 22×37×25 Å

Nearest PDB structures (foldseek):
  2iui-assembly1_A  TM=8.948E-01  e=4.453E-06  Homo sapiens
  8dcp-assembly1_B  TM=7.979E-01  e=1.592E-06  Homo sapiens
  8tu6-assembly1_B  TM=8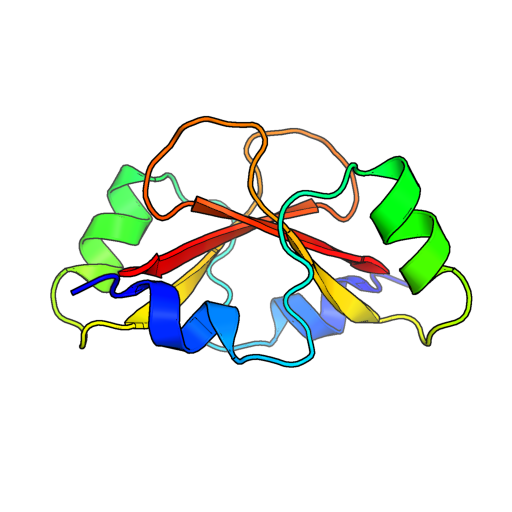.602E-01  e=7.198E-06  Homo sapiens
  8ts8-assembly1_B  TM=8.566E-01  e=6.275E-06  Homo sapiens
  8ilv-assembly1_B  TM=8.193E-01  e=4.158E-06  Homo sapiens